Protein AF-A0A7K3PWX5-F1 (afdb_monomer)

Structure (mmCIF, N/CA/C/O backbone):
data_AF-A0A7K3PWX5-F1
#
_entry.id   AF-A0A7K3PWX5-F1
#
loop_
_atom_site.group_PDB
_atom_site.id
_atom_site.type_symbol
_atom_site.label_atom_id
_atom_site.label_alt_id
_atom_site.label_comp_id
_atom_site.label_asym_id
_atom_site.label_entity_id
_atom_site.label_seq_id
_atom_site.pdbx_PDB_ins_code
_atom_site.Cartn_x
_atom_site.Cartn_y
_atom_site.Cartn_z
_atom_site.occupancy
_atom_site.B_iso_or_equiv
_atom_site.auth_seq_id
_atom_site.auth_comp_id
_atom_site.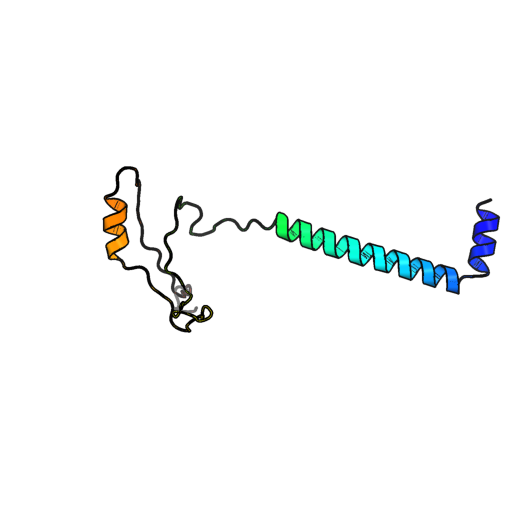auth_asym_id
_atom_site.auth_atom_id
_atom_site.pdbx_PDB_model_num
ATOM 1 N N . MET A 1 1 ? 16.192 9.561 -54.368 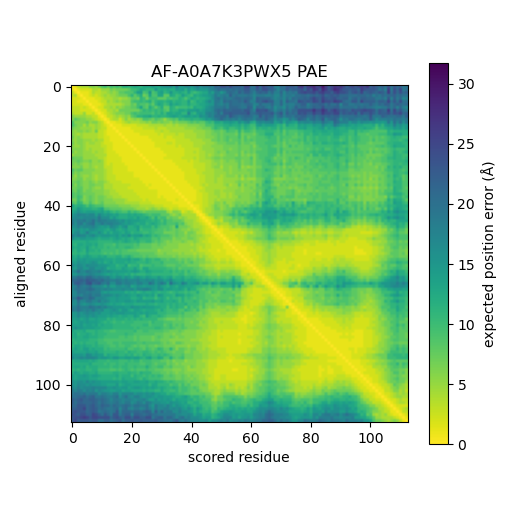1.00 69.88 1 MET A N 1
ATOM 2 C CA . MET A 1 1 ? 16.731 9.899 -53.029 1.00 69.88 1 MET A CA 1
ATOM 3 C C . MET A 1 1 ? 16.814 8.679 -52.114 1.00 69.88 1 MET A C 1
ATOM 5 O O . MET A 1 1 ? 17.915 8.331 -51.713 1.00 69.88 1 MET A O 1
ATOM 9 N N . LEU A 1 2 ? 15.713 7.951 -51.882 1.00 80.19 2 LEU A N 1
ATOM 10 C CA . LEU A 1 2 ? 15.688 6.729 -51.053 1.00 80.19 2 LEU A CA 1
ATOM 11 C C . LEU A 1 2 ? 16.656 5.624 -51.541 1.00 80.19 2 LEU A C 1
ATOM 13 O O . LEU A 1 2 ? 17.314 4.970 -50.742 1.00 80.19 2 LEU A O 1
ATOM 17 N N . HIS A 1 3 ? 16.836 5.493 -52.861 1.00 79.44 3 HIS A N 1
ATOM 18 C CA . HIS A 1 3 ? 17.782 4.544 -53.464 1.00 79.44 3 HIS A CA 1
ATOM 19 C C . HIS A 1 3 ? 19.263 4.842 -53.140 1.00 79.44 3 HIS A C 1
ATOM 21 O O . HIS A 1 3 ? 20.041 3.926 -52.884 1.00 79.44 3 HIS A O 1
ATOM 27 N N . LEU A 1 4 ? 19.653 6.122 -53.103 1.00 80.50 4 LEU A N 1
ATOM 28 C CA . LEU A 1 4 ? 21.012 6.541 -52.730 1.00 80.50 4 LE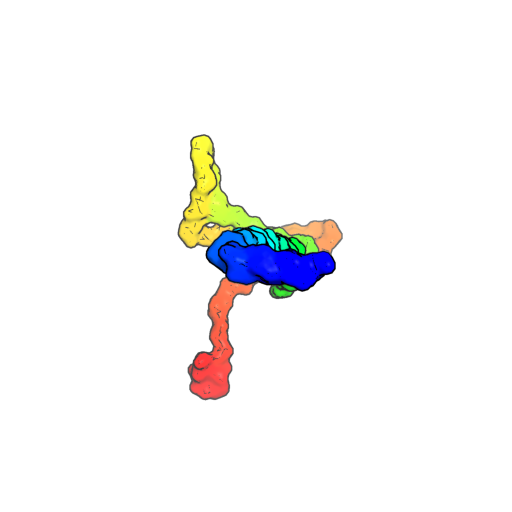U A CA 1
ATOM 29 C C . LEU A 1 4 ? 21.259 6.348 -51.229 1.00 80.50 4 LEU A C 1
ATOM 31 O O . LEU A 1 4 ? 22.328 5.883 -50.843 1.00 80.50 4 LEU A O 1
ATOM 35 N N . ALA A 1 5 ? 20.252 6.630 -50.395 1.00 79.38 5 ALA A N 1
ATOM 36 C CA . ALA A 1 5 ? 20.304 6.374 -48.957 1.00 79.38 5 ALA A CA 1
ATOM 37 C C . ALA A 1 5 ? 20.472 4.874 -48.645 1.00 79.38 5 ALA A C 1
ATOM 39 O O . ALA A 1 5 ? 21.324 4.510 -47.838 1.00 79.38 5 ALA A O 1
ATOM 40 N N . LEU A 1 6 ? 19.741 3.998 -49.345 1.00 79.12 6 LEU A N 1
ATOM 41 C CA . LEU A 1 6 ? 19.883 2.541 -49.220 1.00 79.12 6 LEU A CA 1
ATOM 42 C C . LEU A 1 6 ? 21.268 2.047 -49.671 1.00 79.12 6 LEU A C 1
ATOM 44 O O . LEU A 1 6 ? 21.862 1.204 -49.001 1.00 79.12 6 LEU A O 1
ATOM 48 N N . ARG A 1 7 ? 21.825 2.602 -50.757 1.00 79.75 7 ARG A N 1
ATOM 49 C CA . ARG A 1 7 ? 23.196 2.283 -51.204 1.00 79.75 7 ARG A CA 1
ATOM 50 C C . ARG A 1 7 ? 24.267 2.716 -50.198 1.00 79.75 7 ARG A C 1
ATOM 52 O O . ARG A 1 7 ? 25.219 1.971 -49.977 1.00 79.75 7 ARG A O 1
ATOM 59 N N . MET A 1 8 ? 24.104 3.882 -49.573 1.00 78.81 8 MET A N 1
ATOM 60 C CA . MET A 1 8 ? 24.992 4.365 -48.505 1.00 78.81 8 MET A CA 1
ATOM 61 C C . MET A 1 8 ? 24.891 3.494 -47.245 1.00 78.81 8 MET A C 1
ATOM 63 O O . MET A 1 8 ? 25.914 3.134 -46.663 1.00 78.81 8 MET A O 1
ATOM 67 N N . ALA A 1 9 ? 23.673 3.109 -46.856 1.00 75.56 9 ALA A N 1
ATOM 68 C CA . ALA A 1 9 ? 23.419 2.226 -45.720 1.00 75.56 9 ALA A CA 1
ATOM 69 C C . ALA A 1 9 ? 24.040 0.831 -45.926 1.00 75.56 9 ALA A C 1
ATOM 71 O O . ALA A 1 9 ? 24.684 0.305 -45.020 1.00 75.56 9 ALA A O 1
ATOM 72 N N . ALA A 1 10 ? 23.940 0.278 -47.140 1.00 76.44 10 ALA A N 1
ATOM 73 C CA . ALA A 1 10 ? 24.550 -1.002 -47.504 1.00 76.44 10 ALA A CA 1
ATOM 74 C C . ALA A 1 10 ? 26.093 -0.980 -47.481 1.00 76.44 10 ALA A C 1
ATOM 76 O O . ALA A 1 10 ? 26.714 -2.007 -47.232 1.00 76.44 10 ALA A O 1
ATOM 77 N N . HIS A 1 11 ? 26.727 0.179 -47.692 1.00 81.00 11 HIS A N 1
ATOM 78 C CA . HIS A 1 11 ? 28.185 0.327 -47.565 1.00 81.00 11 HIS A CA 1
ATOM 79 C C . HIS A 1 11 ? 28.665 0.508 -46.114 1.00 81.00 11 HIS A C 1
ATOM 81 O O . HIS A 1 11 ? 29.859 0.388 -45.851 1.00 81.00 11 HIS A O 1
ATOM 87 N N . ARG A 1 12 ? 27.766 0.803 -45.161 1.00 85.06 12 ARG A N 1
ATOM 88 C CA . ARG A 1 12 ? 28.095 1.041 -43.740 1.00 85.06 12 ARG A CA 1
ATOM 89 C C . ARG A 1 12 ? 27.197 0.241 -42.791 1.00 85.06 12 ARG A C 1
ATOM 91 O O . ARG A 1 12 ? 26.748 0.758 -41.768 1.00 85.06 12 ARG A O 1
ATOM 98 N N . ILE A 1 13 ? 26.955 -1.028 -43.118 1.00 84.44 13 ILE A N 1
ATOM 99 C CA . ILE A 1 13 ? 26.025 -1.908 -42.387 1.00 84.44 13 ILE A CA 1
ATOM 100 C C . ILE A 1 13 ? 26.364 -1.994 -40.894 1.00 84.44 13 ILE A C 1
ATOM 102 O O . ILE A 1 13 ? 25.467 -1.896 -40.066 1.00 84.44 13 ILE A O 1
ATOM 106 N N . THR A 1 14 ? 27.643 -2.084 -40.521 1.00 86.62 14 THR A N 1
ATOM 107 C CA . THR A 1 14 ? 28.050 -2.150 -39.106 1.00 86.62 14 THR A CA 1
ATOM 108 C C . THR A 1 14 ? 27.633 -0.906 -38.319 1.00 86.62 14 THR A C 1
ATOM 110 O O . THR A 1 14 ? 27.131 -1.018 -37.204 1.00 86.62 14 THR A O 1
ATOM 113 N N . ALA A 1 15 ? 27.787 0.286 -38.907 1.00 87.44 15 ALA A N 1
ATOM 114 C CA . ALA A 1 15 ? 27.367 1.535 -38.274 1.00 87.44 15 ALA A CA 1
ATOM 115 C C . ALA A 1 15 ? 25.837 1.631 -38.182 1.00 87.44 15 ALA A C 1
ATOM 117 O O . ALA A 1 15 ? 25.309 2.079 -37.166 1.00 87.44 15 ALA A O 1
ATOM 118 N N . LEU A 1 16 ? 25.123 1.165 -39.212 1.00 88.06 16 LEU A N 1
ATOM 119 C CA . LEU A 1 16 ? 23.662 1.093 -39.198 1.00 88.06 16 LE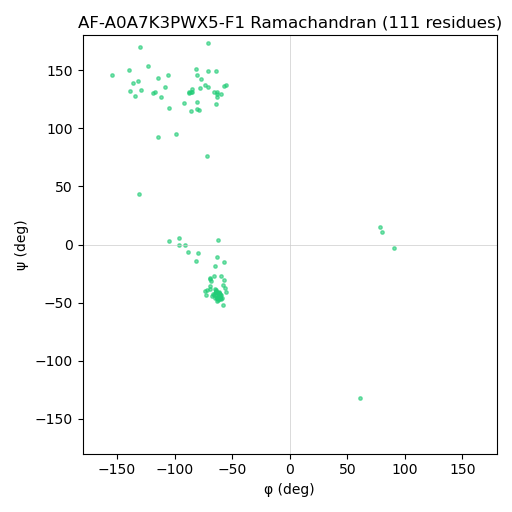U A CA 1
ATOM 120 C C . LEU A 1 16 ? 23.156 0.173 -38.080 1.00 88.06 16 LEU A C 1
ATOM 122 O O . LEU A 1 16 ? 22.254 0.558 -37.342 1.00 88.06 16 LEU A O 1
ATOM 126 N N . ILE A 1 17 ? 23.758 -1.010 -37.932 1.00 92.12 17 ILE A N 1
ATOM 127 C CA . ILE A 1 17 ? 23.421 -1.965 -36.871 1.00 92.12 17 ILE A CA 1
ATOM 128 C C . ILE A 1 17 ? 23.694 -1.348 -35.498 1.00 92.12 17 ILE A C 1
ATOM 130 O O . ILE A 1 17 ? 22.831 -1.418 -34.630 1.00 92.12 17 ILE A O 1
ATOM 134 N N . ALA A 1 18 ? 24.841 -0.690 -35.305 1.00 93.00 18 ALA A N 1
ATOM 135 C CA . ALA A 1 18 ? 25.170 -0.047 -34.033 1.00 93.00 18 ALA A CA 1
ATOM 136 C C . ALA A 1 18 ? 24.132 1.015 -33.632 1.00 93.00 18 ALA A C 1
ATOM 138 O O . ALA A 1 18 ? 23.652 1.014 -32.498 1.00 93.00 18 ALA A O 1
ATOM 139 N N . VAL A 1 19 ? 23.735 1.882 -34.570 1.00 94.69 19 VAL A N 1
ATOM 140 C CA . VAL A 1 19 ? 22.700 2.899 -34.328 1.00 94.69 19 VAL A CA 1
ATOM 141 C C . VAL A 1 19 ? 21.339 2.250 -34.078 1.00 94.69 19 VAL A C 1
ATOM 143 O O . VAL A 1 19 ? 20.647 2.643 -33.143 1.00 94.69 19 VAL A O 1
ATOM 146 N N . ALA A 1 20 ? 20.963 1.236 -34.861 1.00 94.44 20 ALA A N 1
ATOM 147 C CA . ALA A 1 20 ? 19.709 0.515 -34.663 1.00 94.44 20 ALA A CA 1
ATOM 148 C C . ALA A 1 20 ? 19.650 -0.129 -33.271 1.00 94.44 20 ALA A C 1
ATOM 150 O O . ALA A 1 20 ? 18.672 0.065 -32.557 1.00 94.44 20 ALA A O 1
ATOM 151 N N . CYS A 1 21 ? 20.709 -0.820 -32.844 1.00 97.44 21 CYS A N 1
ATOM 152 C CA . CYS A 1 21 ? 20.802 -1.405 -31.508 1.00 97.44 21 CYS A CA 1
ATOM 153 C C . CYS A 1 21 ? 20.748 -0.341 -30.405 1.00 97.44 21 CYS A C 1
ATOM 155 O O . CYS A 1 21 ? 20.047 -0.540 -29.416 1.00 97.44 21 CYS A O 1
ATOM 157 N N . ALA A 1 22 ? 21.436 0.793 -30.573 1.00 97.62 22 ALA A N 1
ATOM 158 C CA . ALA A 1 22 ? 21.409 1.882 -29.599 1.00 97.62 22 ALA A CA 1
ATOM 159 C C . ALA A 1 22 ? 20.001 2.482 -29.446 1.00 97.62 22 ALA A C 1
ATOM 161 O O . ALA A 1 22 ? 19.515 2.649 -28.327 1.00 97.62 22 ALA A O 1
ATOM 162 N N . VAL A 1 23 ? 19.323 2.757 -30.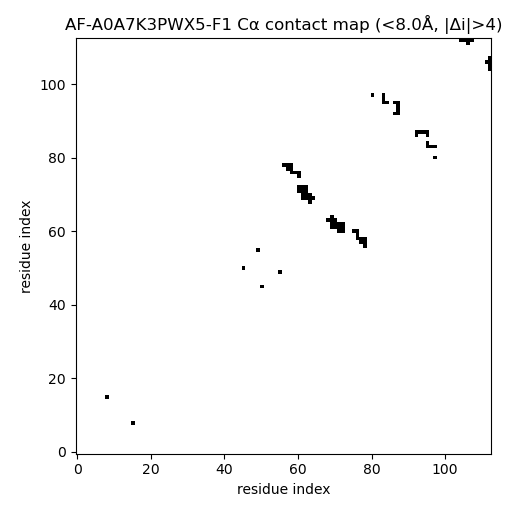564 1.00 98.06 23 VAL A N 1
ATOM 163 C CA . VAL A 1 23 ? 17.962 3.314 -30.564 1.00 98.06 23 VAL A CA 1
ATOM 164 C C . VAL A 1 23 ? 16.956 2.305 -30.016 1.00 98.06 23 VAL A C 1
ATOM 166 O O . VAL A 1 23 ? 16.134 2.670 -29.179 1.00 98.06 23 VAL A O 1
ATOM 169 N N . LEU A 1 24 ? 17.037 1.037 -30.431 1.00 98.12 24 LEU A N 1
ATOM 170 C CA . LEU A 1 24 ? 16.167 -0.028 -29.923 1.00 98.12 24 LEU A CA 1
ATOM 171 C C . LEU A 1 24 ? 16.368 -0.252 -28.422 1.00 98.12 24 LEU A C 1
ATOM 173 O O . LEU A 1 24 ? 15.387 -0.375 -27.696 1.00 98.12 24 LEU A O 1
ATOM 177 N N . GLY A 1 25 ? 17.616 -0.253 -27.947 1.00 98.31 25 GLY A N 1
ATOM 178 C CA . GLY A 1 25 ? 17.930 -0.370 -26.524 1.00 98.31 25 GLY A CA 1
ATOM 179 C C . GLY A 1 25 ? 17.367 0.799 -25.716 1.00 98.31 25 GLY A C 1
ATOM 180 O O . GLY A 1 25 ? 16.688 0.581 -24.714 1.00 98.31 25 GLY A O 1
ATOM 181 N N . GLY A 1 26 ? 17.572 2.035 -26.181 1.00 98.38 26 GLY A N 1
ATOM 182 C CA . GLY A 1 26 ? 17.007 3.225 -25.539 1.00 98.38 26 GLY A CA 1
ATOM 183 C C . GLY A 1 26 ? 15.477 3.203 -25.502 1.00 98.38 26 GLY A C 1
ATOM 184 O O . GLY A 1 26 ? 14.883 3.425 -24.447 1.00 98.38 26 GLY A O 1
ATOM 185 N N . ALA A 1 27 ? 14.836 2.867 -26.624 1.00 98.38 27 ALA A N 1
ATOM 186 C CA . ALA A 1 27 ? 13.384 2.739 -26.706 1.00 98.38 27 ALA A CA 1
ATOM 187 C C . ALA A 1 27 ? 12.856 1.655 -25.756 1.00 98.38 27 ALA A C 1
ATOM 189 O O . ALA A 1 27 ? 11.925 1.915 -25.000 1.00 98.38 27 ALA A O 1
ATOM 190 N N . ALA A 1 28 ? 13.485 0.476 -25.725 1.00 98.50 28 ALA A N 1
ATOM 191 C CA . ALA A 1 28 ? 13.091 -0.614 -24.838 1.00 98.50 28 ALA A CA 1
ATOM 192 C C . ALA A 1 28 ? 13.175 -0.215 -23.355 1.00 98.50 28 ALA A C 1
ATOM 194 O O . ALA A 1 28 ? 12.247 -0.501 -22.597 1.00 98.50 28 ALA A O 1
ATOM 195 N N . LEU A 1 29 ? 14.240 0.481 -22.940 1.00 98.56 29 LEU A N 1
ATOM 196 C CA . LEU A 1 29 ? 14.395 0.961 -21.561 1.00 98.56 29 LEU A CA 1
ATOM 197 C C . LEU A 1 29 ? 13.310 1.974 -21.178 1.00 98.56 29 LEU A C 1
ATOM 199 O O . LEU A 1 29 ? 12.700 1.848 -20.112 1.00 98.56 29 LEU A O 1
ATOM 203 N N . ILE A 1 30 ? 13.037 2.945 -22.055 1.00 98.44 30 ILE A N 1
ATOM 204 C CA . ILE A 1 30 ? 11.994 3.955 -21.831 1.00 98.44 30 ILE A CA 1
ATOM 205 C C . ILE A 1 30 ? 10.619 3.284 -21.750 1.00 98.44 30 ILE A C 1
ATOM 207 O O . ILE A 1 30 ? 9.876 3.530 -20.800 1.00 98.44 30 IL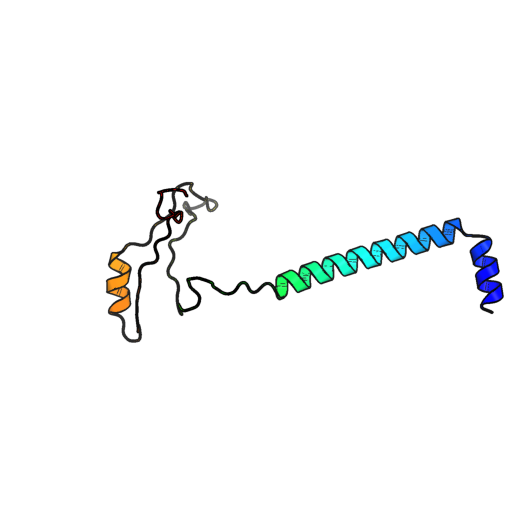E A O 1
ATOM 211 N N . THR A 1 31 ? 10.290 2.400 -22.695 1.00 98.19 31 THR A N 1
ATOM 212 C CA . THR A 1 31 ? 9.001 1.696 -22.716 1.00 98.19 31 THR A CA 1
ATOM 213 C C . THR A 1 31 ? 8.826 0.805 -21.490 1.00 98.19 31 THR A C 1
ATOM 215 O O . THR A 1 31 ? 7.782 0.870 -20.850 1.00 98.19 31 THR A O 1
ATOM 218 N N . THR A 1 32 ? 9.841 0.024 -21.111 1.00 98.38 32 THR A N 1
ATOM 219 C CA . THR A 1 32 ? 9.767 -0.863 -19.936 1.00 98.38 32 THR A CA 1
ATOM 220 C C . THR A 1 32 ? 9.528 -0.062 -18.660 1.00 98.38 32 THR A C 1
ATOM 222 O O . THR A 1 32 ? 8.652 -0.402 -17.867 1.00 98.38 32 THR A O 1
ATOM 225 N N . THR A 1 33 ? 10.261 1.039 -18.486 1.00 97.88 33 THR A N 1
ATOM 226 C CA . THR A 1 33 ? 10.111 1.913 -17.316 1.00 97.88 33 THR A CA 1
ATOM 227 C C . THR A 1 33 ? 8.735 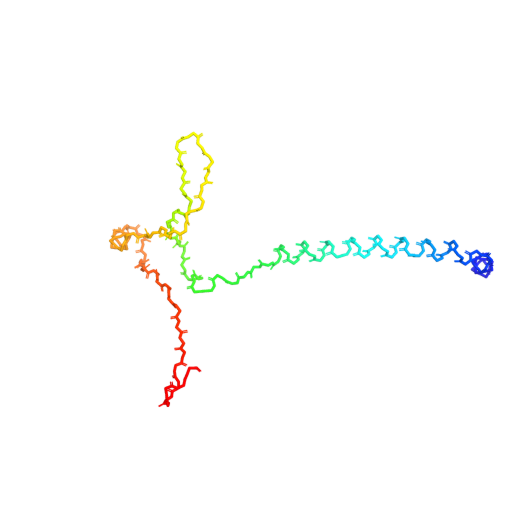2.576 -17.293 1.00 97.88 33 THR A C 1
ATOM 229 O O . THR A 1 33 ? 8.098 2.625 -16.244 1.00 97.88 33 THR A O 1
ATOM 232 N N . GLY A 1 34 ? 8.245 3.037 -18.448 1.00 97.69 34 GLY A N 1
ATOM 233 C CA . GLY A 1 34 ? 6.908 3.614 -18.581 1.00 97.69 34 GLY A CA 1
ATOM 234 C C . GLY A 1 34 ? 5.801 2.622 -18.231 1.00 97.69 34 GLY A C 1
ATOM 235 O O . GLY A 1 34 ? 4.924 2.951 -17.440 1.00 97.69 34 GLY A O 1
ATOM 236 N N . VAL A 1 35 ? 5.877 1.391 -18.745 1.00 97.50 35 VAL A N 1
ATOM 237 C CA . VAL A 1 35 ? 4.907 0.328 -18.433 1.00 97.50 35 VAL A CA 1
ATOM 238 C C . VAL A 1 35 ? 4.953 -0.043 -16.951 1.00 97.50 35 VAL A C 1
ATOM 240 O O . VAL A 1 35 ? 3.901 -0.222 -16.339 1.00 97.50 35 VAL A O 1
ATOM 243 N N . LEU A 1 36 ? 6.143 -0.126 -16.349 1.00 96.94 36 LEU A N 1
ATOM 244 C CA . LEU A 1 36 ? 6.292 -0.411 -14.920 1.00 96.94 36 LEU A CA 1
ATOM 245 C C . LEU A 1 36 ? 5.692 0.714 -14.064 1.00 96.94 36 LEU A C 1
ATOM 247 O O . LEU A 1 36 ? 4.959 0.434 -13.115 1.00 96.94 36 LEU A O 1
ATOM 251 N N . ALA A 1 37 ? 5.934 1.975 -14.430 1.00 96.69 37 ALA A N 1
ATOM 252 C CA . ALA A 1 37 ? 5.355 3.131 -13.753 1.00 96.69 37 ALA A CA 1
ATOM 253 C C . ALA A 1 37 ? 3.825 3.189 -13.904 1.00 96.69 37 ALA A C 1
ATOM 255 O O . ALA A 1 37 ? 3.121 3.362 -12.911 1.00 96.69 37 ALA A O 1
ATOM 256 N N . GLU A 1 38 ? 3.294 2.993 -15.115 1.00 96.12 38 GLU A N 1
ATOM 257 C CA . GLU A 1 38 ? 1.848 2.933 -15.365 1.00 96.12 38 GLU A CA 1
ATOM 258 C C . GLU A 1 38 ? 1.198 1.790 -14.581 1.00 96.12 38 GLU A C 1
ATOM 260 O O . GLU A 1 38 ? 0.151 1.989 -13.964 1.00 96.12 38 GLU A O 1
ATOM 265 N N . SER A 1 39 ? 1.841 0.620 -14.556 1.00 93.69 39 SER A N 1
ATOM 266 C CA . SER A 1 39 ? 1.383 -0.531 -13.777 1.00 93.69 39 SER A CA 1
ATOM 267 C C . SER A 1 39 ? 1.336 -0.193 -12.293 1.00 93.69 39 SER A C 1
ATOM 269 O O . SER A 1 39 ? 0.323 -0.450 -11.659 1.00 93.69 39 SER A O 1
ATOM 271 N N . GLY A 1 40 ? 2.377 0.444 -11.748 1.00 90.81 40 GLY A N 1
ATOM 272 C CA . GLY A 1 40 ? 2.398 0.889 -10.354 1.00 90.81 40 GLY A CA 1
ATOM 273 C C . GLY A 1 40 ? 1.282 1.886 -10.033 1.00 90.81 40 GLY A C 1
ATOM 274 O O . GLY A 1 40 ? 0.595 1.736 -9.027 1.00 90.81 40 GLY A O 1
ATOM 275 N N . LEU A 1 41 ? 1.044 2.859 -10.916 1.00 92.75 41 LEU A N 1
ATOM 276 C CA . LEU A 1 41 ? -0.005 3.870 -10.739 1.00 92.75 41 LEU A CA 1
ATOM 277 C C . LEU A 1 41 ? -1.420 3.290 -10.852 1.00 92.75 41 LEU A C 1
ATOM 279 O O . LEU A 1 41 ? -2.330 3.734 -10.154 1.00 92.75 41 LEU A O 1
ATOM 283 N N . ARG A 1 42 ? -1.618 2.307 -11.734 1.00 90.38 42 ARG A N 1
ATOM 284 C CA . ARG A 1 42 ? -2.906 1.623 -11.923 1.00 90.38 42 ARG A CA 1
ATOM 285 C C . ARG A 1 42 ? -3.094 0.418 -11.012 1.00 90.38 42 ARG A C 1
ATOM 287 O O . ARG A 1 42 ? -4.184 -0.149 -11.004 1.00 90.38 42 ARG A O 1
ATOM 294 N N . SER A 1 43 ? -2.070 0.026 -10.257 1.00 86.44 43 SER A N 1
ATOM 295 C CA . SER A 1 43 ? -2.115 -1.093 -9.319 1.00 86.44 43 SER A CA 1
ATOM 296 C C . SER A 1 43 ? -2.965 -0.725 -8.107 1.00 86.44 43 SER A C 1
ATOM 298 O O . SER A 1 43 ? -2.468 -0.448 -7.017 1.00 86.44 43 SER A O 1
ATOM 300 N N . GLN A 1 44 ? -4.275 -0.735 -8.306 1.00 82.00 44 GLN A N 1
ATOM 301 C CA . GLN A 1 44 ? -5.270 -0.649 -7.256 1.00 82.00 44 GLN A CA 1
ATOM 302 C C . GLN A 1 44 ? -5.731 -2.075 -6.985 1.00 82.00 44 GLN A C 1
ATOM 304 O O . GLN A 1 44 ? -6.584 -2.607 -7.695 1.00 82.00 44 GLN A O 1
ATOM 309 N N . LEU A 1 45 ? -5.130 -2.733 -5.992 1.00 80.62 45 LEU A N 1
ATOM 310 C CA . LEU A 1 45 ? -5.718 -3.978 -5.517 1.00 80.62 45 LEU A CA 1
ATOM 311 C C . LEU A 1 45 ? -7.061 -3.626 -4.874 1.00 80.62 45 LEU A C 1
ATOM 313 O O . LEU A 1 45 ? -7.101 -2.703 -4.052 1.00 80.62 45 LEU A O 1
ATOM 317 N N . PRO A 1 46 ? -8.154 -4.334 -5.216 1.00 81.00 46 PRO A N 1
ATOM 318 C CA . PRO A 1 46 ? -9.382 -4.165 -4.472 1.00 81.00 46 PRO A CA 1
ATOM 319 C C . PRO A 1 46 ? -9.061 -4.421 -2.992 1.00 81.00 46 PRO A C 1
ATOM 321 O O . PRO A 1 46 ? -8.337 -5.374 -2.691 1.00 81.00 46 PRO A O 1
ATOM 324 N N . PRO A 1 47 ? -9.590 -3.609 -2.061 1.00 81.88 47 PRO A N 1
ATOM 325 C CA . PRO A 1 47 ? -9.274 -3.688 -0.628 1.00 81.88 47 PRO A CA 1
ATOM 326 C C . PRO A 1 47 ? -9.666 -5.024 0.045 1.00 81.88 47 PRO A C 1
ATOM 328 O O . PRO A 1 47 ? -9.485 -5.213 1.249 1.00 81.88 47 PRO A O 1
ATOM 331 N N . GLY A 1 48 ? -10.163 -5.986 -0.739 1.00 88.19 48 GLY A N 1
ATOM 332 C CA . GLY A 1 48 ? -10.361 -7.371 -0.350 1.00 88.19 48 GLY A CA 1
ATOM 333 C C . GLY A 1 48 ? -11.339 -7.477 0.807 1.00 88.19 48 GLY A C 1
ATOM 334 O O . GLY A 1 48 ? -12.395 -6.846 0.800 1.00 88.19 48 GLY A O 1
ATOM 335 N N . ARG A 1 49 ? -10.960 -8.254 1.826 1.00 87.94 49 ARG A N 1
ATOM 336 C CA . ARG A 1 49 ? -11.779 -8.487 3.025 1.00 87.94 49 ARG A CA 1
ATOM 337 C C . ARG A 1 49 ? -12.166 -7.195 3.752 1.00 87.94 49 ARG A C 1
ATOM 339 O O . ARG A 1 49 ? -13.235 -7.147 4.347 1.00 87.94 49 ARG A O 1
ATOM 346 N N . LEU A 1 50 ? -11.322 -6.163 3.697 1.00 91.06 50 LEU A N 1
ATOM 347 C CA . LEU A 1 50 ? -11.530 -4.905 4.418 1.00 91.06 50 LEU A CA 1
ATOM 348 C C . LEU A 1 50 ? -12.186 -3.819 3.552 1.00 91.06 50 LEU A C 1
ATOM 350 O O . LEU A 1 50 ? -12.349 -2.695 4.007 1.00 91.06 50 LEU A O 1
ATOM 354 N N . GLY A 1 51 ? -12.591 -4.135 2.318 1.00 91.06 51 GLY A N 1
ATOM 355 C CA . GLY A 1 51 ? -13.130 -3.147 1.381 1.00 91.06 51 GLY A CA 1
ATOM 356 C C . GLY A 1 51 ? -14.449 -2.492 1.765 1.00 91.06 51 GLY A C 1
ATOM 357 O O . GLY A 1 51 ? -14.767 -1.437 1.230 1.00 91.06 51 GLY A O 1
ATOM 358 N N . GLY A 1 52 ? -15.203 -3.102 2.680 1.00 89.56 52 GLY A N 1
ATOM 359 C CA . GLY A 1 52 ? -16.414 -2.510 3.247 1.00 89.56 52 GLY A CA 1
ATOM 360 C C . GLY A 1 52 ? -16.176 -1.696 4.520 1.00 89.56 52 GLY A C 1
ATOM 361 O O . GLY A 1 52 ? -17.144 -1.205 5.089 1.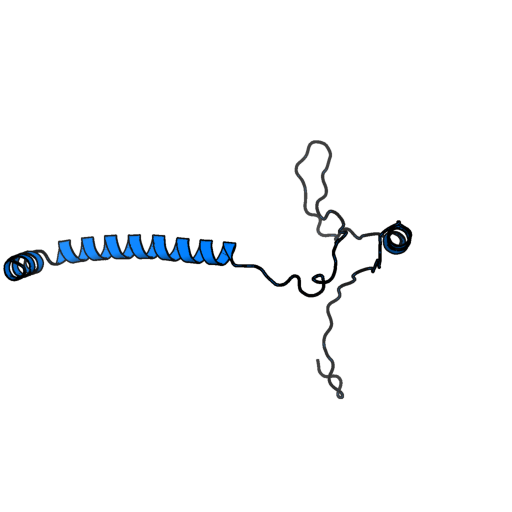00 89.56 52 GLY A O 1
ATOM 362 N N . ALA A 1 53 ? -14.936 -1.596 5.009 1.00 93.62 53 ALA A N 1
ATOM 363 C CA . ALA A 1 53 ? -14.620 -0.831 6.207 1.00 93.62 53 ALA A CA 1
ATOM 364 C C . ALA A 1 53 ? -14.230 0.604 5.836 1.00 93.62 53 ALA A C 1
ATOM 366 O O . ALA A 1 53 ? -13.243 0.819 5.134 1.00 93.62 53 ALA A O 1
ATOM 367 N N . ASP A 1 54 ? -14.960 1.584 6.368 1.00 94.38 54 ASP A N 1
ATOM 368 C CA . ASP A 1 54 ? -14.628 3.004 6.191 1.00 94.38 54 ASP A CA 1
ATOM 369 C C . ASP A 1 54 ? -13.339 3.389 6.936 1.00 94.38 54 ASP A C 1
ATOM 371 O O . ASP A 1 54 ? -12.596 4.276 6.516 1.00 94.38 54 ASP A O 1
ATOM 375 N N . VAL A 1 55 ? -13.068 2.716 8.061 1.00 94.25 55 VAL A N 1
ATOM 376 C CA . VAL A 1 55 ? -11.898 2.945 8.914 1.00 94.25 55 VAL A CA 1
ATOM 377 C C . VAL A 1 55 ? -11.336 1.608 9.386 1.00 94.25 55 VAL A C 1
ATOM 379 O O . VAL A 1 55 ? -12.061 0.761 9.905 1.00 94.25 55 VAL A O 1
ATOM 382 N N . VAL A 1 56 ? -10.017 1.447 9.265 1.00 94.56 56 VAL A N 1
ATOM 383 C CA . VAL A 1 56 ? -9.272 0.305 9.810 1.00 94.56 56 VAL A CA 1
ATOM 384 C C . VAL A 1 56 ? -8.384 0.791 10.948 1.00 94.56 56 VAL A C 1
ATOM 386 O O . VAL A 1 56 ? -7.594 1.718 10.781 1.00 94.56 56 VAL A O 1
ATOM 389 N N . VAL A 1 57 ? -8.497 0.143 12.107 1.00 95.19 57 VAL A N 1
ATOM 390 C CA . VAL A 1 57 ? -7.649 0.411 13.273 1.00 95.19 57 VAL A CA 1
ATOM 391 C C . VAL A 1 57 ? -6.637 -0.720 13.410 1.00 95.19 57 VAL A C 1
ATOM 393 O O . VAL A 1 57 ? -7.015 -1.868 13.636 1.00 95.19 57 VAL A O 1
ATOM 396 N N . ALA A 1 58 ? -5.352 -0.392 13.293 1.00 93.94 58 ALA A N 1
ATOM 397 C CA . ALA A 1 58 ? -4.248 -1.338 13.410 1.00 93.94 58 ALA A CA 1
ATOM 398 C C . ALA A 1 58 ? -3.274 -0.909 14.514 1.00 93.94 58 ALA A C 1
ATOM 400 O O . ALA A 1 58 ? -3.162 0.273 14.839 1.00 93.94 58 ALA A O 1
ATOM 401 N N . ALA A 1 59 ? -2.571 -1.881 15.093 1.00 92.38 59 ALA A N 1
ATOM 402 C CA . ALA A 1 59 ? -1.471 -1.605 16.006 1.00 92.38 59 ALA A CA 1
ATOM 403 C C . ALA A 1 59 ? -0.203 -1.265 15.213 1.00 92.38 59 ALA A C 1
ATOM 405 O O . ALA A 1 59 ? 0.033 -1.839 14.146 1.00 92.38 59 ALA A O 1
ATOM 406 N N . ASP A 1 60 ? 0.619 -0.372 15.757 1.00 91.31 60 ASP A N 1
ATOM 407 C CA . ASP A 1 60 ? 1.944 -0.082 15.215 1.00 91.31 60 ASP A CA 1
ATOM 408 C C . ASP A 1 60 ? 2.826 -1.333 15.288 1.00 91.31 60 ASP A C 1
ATOM 410 O O . ASP A 1 60 ? 2.923 -1.962 16.342 1.00 91.31 60 ASP A O 1
ATOM 414 N N . GLN A 1 61 ? 3.418 -1.720 14.160 1.00 93.44 61 GLN A N 1
ATOM 415 C CA . GLN A 1 61 ? 4.259 -2.918 14.065 1.00 93.44 61 GLN A CA 1
ATOM 416 C C . GLN A 1 61 ? 5.750 -2.592 14.220 1.00 93.44 61 GLN A C 1
ATOM 418 O O . GLN A 1 61 ? 6.582 -3.497 14.188 1.00 93.44 61 GLN A O 1
ATOM 423 N N . GLU A 1 62 ? 6.092 -1.316 14.402 1.00 93.00 62 GLU A N 1
ATOM 424 C CA . GLU A 1 62 ? 7.452 -0.877 14.687 1.00 93.00 62 GLU A CA 1
ATOM 425 C C . GLU A 1 62 ? 7.574 -0.406 16.133 1.00 93.00 62 GLU A C 1
ATOM 427 O O . GLU A 1 62 ? 6.765 0.373 16.643 1.00 93.00 62 GLU A O 1
ATOM 432 N N . PHE A 1 63 ? 8.643 -0.836 16.794 1.00 90.44 63 PHE A N 1
ATOM 433 C CA . PHE A 1 63 ? 9.043 -0.282 18.074 1.00 90.44 63 PHE A CA 1
ATOM 434 C C . PHE A 1 63 ? 9.954 0.922 17.838 1.00 90.44 63 PHE A C 1
ATOM 436 O O . PHE A 1 63 ? 10.920 0.829 17.084 1.00 90.44 63 PHE A O 1
ATOM 443 N N . ARG A 1 64 ? 9.663 2.056 18.485 1.00 91.81 64 ARG A N 1
ATOM 444 C CA . ARG A 1 64 ? 10.476 3.280 18.394 1.00 91.81 64 ARG A CA 1
ATOM 445 C C . ARG A 1 64 ? 11.102 3.598 19.755 1.00 91.81 64 ARG A C 1
ATOM 447 O O . ARG A 1 64 ? 10.452 4.254 20.572 1.00 91.81 64 ARG A O 1
ATOM 454 N N . PRO A 1 65 ? 12.334 3.126 20.023 1.00 89.50 65 PRO A N 1
ATOM 455 C CA . PRO A 1 65 ? 13.071 3.505 21.219 1.00 89.50 65 PRO A CA 1
ATOM 456 C C . PRO A 1 65 ? 13.391 5.004 21.197 1.00 89.50 65 PRO A C 1
ATOM 458 O O . PRO A 1 65 ? 13.587 5.613 20.145 1.00 89.50 65 PRO A O 1
ATOM 461 N N . SER A 1 66 ? 13.466 5.624 22.372 1.00 92.06 66 SER A N 1
ATOM 462 C CA . SER A 1 66 ? 13.824 7.038 22.483 1.00 92.06 66 SER A CA 1
ATOM 463 C C . SER A 1 66 ? 15.249 7.287 21.985 1.00 92.06 66 SER A C 1
ATOM 465 O O . SER A 1 66 ? 16.197 6.750 22.556 1.00 92.06 66 SER A O 1
ATOM 467 N N . GLY A 1 67 ? 15.391 8.152 20.979 1.00 91.50 67 GLY A N 1
ATOM 468 C CA . GLY A 1 67 ? 16.691 8.552 20.437 1.00 91.50 67 GLY A CA 1
ATOM 469 C C . GLY A 1 67 ? 17.317 7.550 19.467 1.00 91.50 67 GLY A C 1
ATOM 470 O O . GLY A 1 67 ? 18.480 7.730 19.119 1.00 91.50 67 GLY A O 1
ATOM 471 N N . ASP A 1 68 ? 16.569 6.535 19.029 1.00 91.31 68 ASP A N 1
ATOM 472 C CA . ASP A 1 68 ? 17.058 5.507 18.110 1.00 91.31 68 ASP A CA 1
ATOM 473 C C . ASP A 1 68 ? 16.111 5.301 16.917 1.00 91.31 68 ASP A C 1
ATOM 475 O O . ASP A 1 68 ? 14.998 5.840 16.866 1.00 91.31 68 ASP A O 1
ATOM 479 N N . LEU A 1 69 ? 16.576 4.539 15.930 1.00 91.12 69 LEU A N 1
ATOM 480 C CA . LEU A 1 69 ? 15.814 4.196 14.737 1.00 91.12 69 LEU A CA 1
ATOM 481 C C . LEU A 1 69 ? 14.672 3.209 15.059 1.00 91.12 69 LEU A C 1
ATOM 483 O O . LEU A 1 69 ? 14.807 2.370 15.953 1.00 91.12 69 LEU A O 1
ATOM 487 N N . PRO A 1 70 ? 13.548 3.271 14.317 1.00 91.38 70 PRO A N 1
ATOM 488 C CA . PRO A 1 70 ? 12.482 2.282 14.421 1.00 91.38 70 PRO A CA 1
ATOM 489 C C . PRO A 1 70 ? 12.999 0.869 14.141 1.00 91.38 70 PRO A C 1
ATOM 491 O O . PRO A 1 70 ? 13.739 0.648 13.180 1.00 91.38 70 PRO A O 1
ATOM 494 N N . LEU A 1 71 ? 12.569 -0.091 14.956 1.00 91.12 71 LEU A N 1
ATOM 495 C CA . LEU A 1 71 ? 12.903 -1.502 14.813 1.00 91.12 71 LEU A CA 1
ATOM 496 C C . LEU A 1 71 ? 11.630 -2.322 14.589 1.00 91.12 71 LEU A C 1
ATOM 498 O O . LEU A 1 71 ? 10.673 -2.226 15.359 1.00 91.12 71 LEU A O 1
ATOM 502 N N . ALA A 1 72 ? 11.638 -3.174 13.565 1.00 90.69 72 ALA A N 1
ATOM 503 C CA . ALA A 1 72 ? 10.605 -4.186 13.380 1.00 90.69 72 ALA A CA 1
ATOM 504 C C . ALA A 1 72 ? 10.882 -5.371 14.316 1.00 90.69 72 ALA A C 1
ATOM 506 O O . ALA A 1 72 ? 11.905 -6.049 14.189 1.00 90.69 72 ALA A O 1
ATOM 507 N N . LEU A 1 73 ? 9.980 -5.606 15.268 1.00 89.50 73 LEU A N 1
ATOM 508 C CA . LEU A 1 73 ? 10.058 -6.753 16.171 1.00 89.50 73 LEU A CA 1
ATOM 509 C C . LEU A 1 73 ? 9.505 -8.016 15.485 1.00 89.50 73 LEU A C 1
ATOM 511 O O . LEU A 1 73 ? 8.636 -7.909 14.616 1.00 89.50 73 LEU A O 1
ATOM 515 N N . PRO A 1 74 ? 9.988 -9.218 15.851 1.00 89.81 74 PRO A N 1
ATOM 516 C CA . PRO A 1 74 ? 9.426 -10.463 15.333 1.00 89.81 74 PRO A CA 1
ATOM 517 C C . PRO A 1 74 ? 8.009 -10.724 15.873 1.00 89.81 74 PRO A C 1
ATOM 519 O O . PRO A 1 74 ? 7.193 -11.346 15.187 1.00 89.81 74 PRO A O 1
ATOM 522 N N . GLU A 1 75 ? 7.689 -10.246 17.077 1.00 89.06 75 GLU A N 1
ATOM 523 C CA . GLU A 1 75 ? 6.341 -10.288 17.635 1.00 89.06 75 GLU A CA 1
ATOM 524 C C . GLU A 1 75 ? 5.420 -9.266 16.959 1.00 89.06 75 GLU A C 1
ATOM 526 O O . GLU A 1 75 ? 5.770 -8.102 16.769 1.00 89.06 75 GLU A O 1
ATOM 531 N N . ARG A 1 76 ? 4.185 -9.679 16.659 1.00 86.88 76 ARG A N 1
ATOM 532 C CA . ARG A 1 76 ? 3.159 -8.769 16.141 1.00 86.88 76 ARG A CA 1
ATOM 533 C C . ARG A 1 76 ? 2.448 -8.045 17.269 1.00 86.88 76 ARG A C 1
ATOM 535 O O . ARG A 1 76 ? 1.925 -8.677 18.189 1.00 86.88 76 ARG A O 1
ATOM 542 N N . ALA A 1 77 ? 2.336 -6.729 17.141 1.00 90.94 77 ALA A N 1
ATOM 543 C CA . ALA A 1 77 ? 1.520 -5.942 18.049 1.00 90.94 77 ALA A CA 1
ATOM 544 C C . ALA A 1 77 ? 0.029 -6.219 17.800 1.00 90.94 77 ALA A C 1
ATOM 546 O O . ALA A 1 77 ? -0.436 -6.247 16.657 1.00 90.94 77 ALA A O 1
ATOM 547 N N . THR A 1 78 ? -0.727 -6.402 18.882 1.00 91.88 78 THR A N 1
ATOM 548 C CA . THR A 1 78 ? -2.166 -6.697 18.846 1.00 91.88 78 THR A CA 1
ATOM 54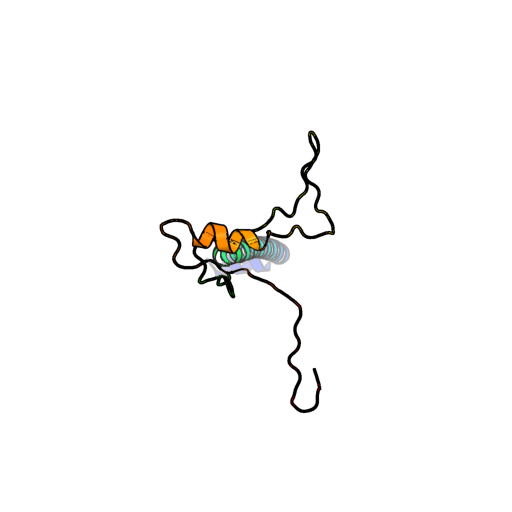9 C C . THR A 1 78 ? -3.002 -5.490 19.253 1.00 91.88 78 THR A C 1
ATOM 551 O O . THR A 1 78 ? -2.634 -4.750 20.166 1.00 91.88 78 THR A O 1
ATOM 554 N N . VAL A 1 79 ? -4.182 -5.344 18.651 1.00 93.94 79 VAL A N 1
ATOM 555 C CA . VAL A 1 79 ? -5.190 -4.369 19.087 1.00 93.94 79 VAL A CA 1
ATOM 556 C C . VAL A 1 79 ? -6.050 -4.988 20.203 1.00 93.94 79 VAL A C 1
ATOM 558 O O . VAL A 1 79 ? -6.537 -6.106 20.034 1.00 93.94 79 VAL A O 1
ATOM 561 N N . PRO A 1 80 ? -6.274 -4.307 21.345 1.00 94.06 80 PRO A N 1
ATOM 562 C CA . PRO A 1 80 ? -7.106 -4.846 22.422 1.00 94.06 80 PRO A CA 1
ATOM 563 C C . PRO A 1 80 ? -8.563 -5.065 21.988 1.00 94.06 80 PRO A C 1
ATOM 565 O O . PRO A 1 80 ? -9.209 -4.124 21.534 1.00 94.06 80 PRO A O 1
ATOM 568 N N . ALA A 1 81 ? -9.122 -6.255 22.235 1.00 93.69 81 ALA A N 1
ATOM 569 C CA . ALA A 1 81 ? -10.499 -6.600 21.846 1.00 93.69 81 ALA A CA 1
ATOM 570 C C . ALA A 1 81 ? -11.560 -5.628 22.402 1.00 93.69 81 ALA A C 1
ATOM 572 O O . ALA A 1 81 ? -12.470 -5.225 21.686 1.00 93.69 81 ALA A O 1
ATOM 573 N N . ARG A 1 82 ? -11.372 -5.144 23.641 1.00 95.44 82 ARG A N 1
ATOM 574 C CA . ARG A 1 82 ? -12.228 -4.129 24.294 1.00 95.44 82 ARG A CA 1
ATOM 575 C C . ARG A 1 82 ? -12.361 -2.807 23.524 1.00 95.44 82 ARG A C 1
ATOM 577 O O . ARG A 1 82 ? -13.176 -1.961 23.882 1.00 95.44 82 ARG A O 1
ATOM 584 N N . LEU A 1 83 ? -11.492 -2.560 22.541 1.00 96.12 83 LEU A N 1
ATOM 585 C CA . LEU A 1 83 ? -11.570 -1.363 21.713 1.00 96.12 83 LEU A CA 1
ATOM 586 C C . LEU A 1 83 ? -12.798 -1.401 20.798 1.00 96.12 83 LEU A C 1
ATOM 588 O O . LEU A 1 83 ? -13.354 -0.343 20.528 1.00 96.12 83 LEU A O 1
ATOM 592 N N . VAL A 1 84 ? -13.250 -2.590 20.389 1.00 97.12 84 VAL A N 1
ATOM 593 C CA . VAL A 1 84 ? -14.451 -2.755 19.559 1.00 97.12 84 VAL A CA 1
ATOM 594 C C . VAL A 1 84 ? -15.665 -2.156 20.265 1.00 97.12 84 VAL A C 1
ATOM 596 O O . VAL A 1 84 ? -16.301 -1.264 19.712 1.00 97.12 84 VAL A O 1
ATOM 599 N N . ASP A 1 85 ? -15.908 -2.547 21.519 1.00 97.06 85 ASP A N 1
ATOM 600 C CA . ASP A 1 85 ? -17.043 -2.047 22.309 1.00 97.06 85 ASP A CA 1
ATOM 601 C C . ASP A 1 85 ? -16.974 -0.531 22.513 1.00 97.06 85 ASP A C 1
ATOM 603 O O . ASP A 1 85 ? -17.969 0.184 22.403 1.00 97.06 85 ASP A O 1
ATOM 607 N N . ARG A 1 86 ? -15.767 -0.013 22.768 1.00 97.44 86 ARG A N 1
ATOM 608 C CA . ARG A 1 86 ? -15.543 1.426 22.929 1.00 97.44 86 ARG A CA 1
ATOM 609 C C . ARG A 1 86 ? -15.831 2.215 21.657 1.00 97.44 86 ARG A C 1
ATOM 611 O O . ARG A 1 86 ? -16.352 3.320 21.755 1.00 97.44 86 ARG A O 1
ATOM 618 N N . LEU A 1 87 ? -15.436 1.693 20.497 1.00 97.31 87 LEU A N 1
ATOM 619 C CA . LEU A 1 87 ? -15.662 2.347 19.209 1.00 97.31 87 LEU A CA 1
ATOM 620 C C . LEU A 1 87 ? -17.132 2.251 18.798 1.00 97.31 87 LEU A C 1
ATOM 622 O O . LEU A 1 87 ? -17.687 3.243 18.340 1.00 97.31 87 LEU A O 1
ATOM 626 N N . ALA A 1 88 ? -17.777 1.107 19.034 1.00 97.44 88 ALA A N 1
ATOM 627 C CA . ALA A 1 88 ? -19.204 0.916 18.780 1.00 97.44 88 ALA A CA 1
ATOM 628 C C . ALA A 1 88 ? -20.093 1.887 19.580 1.00 97.44 88 ALA A C 1
ATOM 630 O O . ALA A 1 88 ? -21.186 2.223 19.139 1.00 97.44 88 ALA A O 1
ATOM 631 N N . ALA A 1 89 ? -19.627 2.357 20.741 1.00 97.56 89 ALA A N 1
ATOM 632 C CA . ALA A 1 89 ? -20.348 3.317 21.574 1.00 97.56 89 ALA A CA 1
ATOM 633 C C . ALA A 1 89 ? -20.233 4.783 21.102 1.00 97.56 89 ALA A C 1
ATOM 635 O O . ALA A 1 89 ? -20.880 5.659 21.680 1.00 97.56 89 ALA A O 1
ATOM 636 N N . LEU A 1 90 ? -19.398 5.085 20.101 1.00 97.69 90 LEU A N 1
ATOM 637 C CA . LEU A 1 90 ? -19.215 6.455 19.620 1.00 97.69 90 LEU A CA 1
ATOM 638 C C . LEU A 1 90 ? -20.388 6.905 18.733 1.00 97.69 90 LEU A C 1
ATOM 640 O O . LEU A 1 90 ? -20.878 6.132 17.908 1.00 97.69 90 LEU A O 1
ATOM 644 N N . PRO A 1 91 ? -20.814 8.178 18.831 1.00 96.81 91 PRO A N 1
ATOM 645 C CA . PRO A 1 91 ? -21.836 8.710 17.939 1.00 96.81 91 PRO A CA 1
ATOM 646 C C . PRO A 1 91 ? -21.336 8.699 16.487 1.00 96.81 91 PRO A C 1
ATOM 648 O O . PRO A 1 91 ? -20.236 9.166 16.199 1.00 96.81 91 PRO A O 1
ATOM 651 N N . GLY A 1 92 ? -22.159 8.183 15.572 1.00 95.19 92 GLY A N 1
ATOM 652 C CA . GLY A 1 92 ? -21.845 8.104 14.140 1.00 95.19 92 GLY A CA 1
ATOM 653 C C . GLY A 1 92 ? -21.148 6.815 13.691 1.00 95.19 92 GLY A C 1
ATOM 654 O O . GLY A 1 92 ? -20.949 6.638 12.493 1.00 95.19 92 GLY A O 1
ATOM 655 N N . VAL A 1 93 ? -20.816 5.897 14.606 1.00 97.12 93 VAL A N 1
ATOM 656 C CA . VAL A 1 93 ? -20.311 4.564 14.244 1.00 97.12 93 VAL A CA 1
ATOM 657 C C . VAL A 1 93 ? -21.488 3.621 13.999 1.00 97.12 93 VAL A C 1
ATOM 659 O O . VAL A 1 93 ? -22.236 3.301 14.917 1.00 97.12 93 VAL A O 1
ATOM 662 N N . THR A 1 94 ? -21.644 3.157 12.757 1.00 96.62 94 THR A N 1
ATOM 663 C CA . THR A 1 94 ? -22.694 2.187 12.394 1.00 96.62 94 THR A CA 1
ATOM 664 C C . THR A 1 94 ? -22.381 0.785 12.919 1.00 96.62 94 THR A C 1
ATOM 666 O O . THR A 1 94 ? -23.267 0.099 13.423 1.00 96.62 94 THR A O 1
ATOM 669 N N . ALA A 1 95 ? -21.126 0.345 12.794 1.00 95.75 95 ALA A N 1
ATOM 670 C CA . ALA A 1 95 ? -20.657 -0.953 13.267 1.00 95.75 95 ALA A CA 1
ATOM 671 C C . ALA A 1 95 ? -19.149 -0.911 13.554 1.00 95.75 95 ALA A C 1
ATOM 673 O O . ALA A 1 95 ? -18.393 -0.254 12.841 1.00 95.75 95 ALA A O 1
ATOM 674 N N . ALA A 1 96 ? -18.712 -1.654 14.571 1.00 96.81 96 ALA A N 1
ATOM 675 C CA . ALA A 1 96 ? -17.305 -1.936 14.835 1.00 96.81 96 ALA A CA 1
ATOM 676 C C . ALA A 1 96 ? -17.133 -3.449 15.003 1.00 96.81 96 ALA A C 1
ATOM 678 O O . ALA A 1 96 ? -17.912 -4.089 15.707 1.00 96.81 96 ALA A O 1
ATOM 679 N N . VAL A 1 97 ? -16.124 -4.026 14.347 1.00 94.88 97 VAL A N 1
ATOM 680 C CA . VAL A 1 97 ? -15.871 -5.475 14.339 1.00 94.88 97 VAL A CA 1
ATOM 681 C C . VAL A 1 97 ? -14.377 -5.720 14.540 1.00 94.88 97 VAL A C 1
ATOM 683 O O . VAL A 1 97 ? -13.549 -5.000 13.985 1.00 94.88 97 VAL A O 1
ATOM 686 N N . GLY A 1 98 ? -14.023 -6.729 15.338 1.00 94.38 98 GLY A N 1
ATOM 687 C CA . GLY A 1 98 ? -12.641 -7.197 15.446 1.00 94.38 98 GLY A CA 1
ATOM 688 C C . GLY A 1 98 ? -12.279 -8.114 14.275 1.00 94.38 98 GLY A C 1
ATOM 689 O O . GLY A 1 98 ? -12.935 -9.135 14.084 1.00 94.38 98 GLY A O 1
ATOM 690 N N . ASP A 1 99 ? -11.238 -7.772 13.510 1.00 92.19 99 ASP A N 1
ATOM 691 C CA . ASP A 1 99 ? -10.687 -8.639 12.456 1.00 92.19 99 ASP A CA 1
ATOM 692 C C . ASP A 1 99 ? -9.641 -9.595 13.046 1.00 92.19 99 ASP A C 1
ATOM 694 O O . ASP A 1 99 ? -8.745 -9.183 13.785 1.00 92.19 99 ASP A O 1
ATOM 698 N N . ILE A 1 100 ? -9.757 -10.883 12.717 1.00 89.88 100 ILE A N 1
ATOM 699 C CA . ILE A 1 100 ? -8.817 -11.925 13.137 1.00 89.88 100 ILE A CA 1
ATOM 700 C C . ILE A 1 100 ? -8.501 -12.784 11.915 1.00 89.88 100 ILE A C 1
ATOM 702 O O . ILE A 1 100 ? -9.403 -13.271 11.236 1.00 89.88 100 ILE A O 1
ATOM 706 N N . GLY A 1 101 ? -7.213 -12.978 11.633 1.00 87.62 101 GLY A N 1
ATOM 707 C CA . GLY A 1 101 ? -6.742 -13.824 10.541 1.00 87.62 101 GLY A CA 1
ATOM 708 C C . GLY A 1 101 ? -5.930 -14.998 11.067 1.00 87.62 101 GLY A C 1
ATOM 709 O O . GLY A 1 101 ? -5.002 -14.807 11.849 1.00 87.62 101 GLY A O 1
ATOM 710 N N . PHE A 1 102 ? -6.249 -16.202 10.605 1.00 88.62 102 PHE A N 1
ATOM 711 C CA . PHE A 1 102 ? -5.465 -17.409 10.853 1.00 88.62 102 PHE A CA 1
ATOM 712 C C . PHE A 1 102 ? -5.410 -18.258 9.574 1.00 88.62 102 PHE A C 1
ATOM 714 O O . PHE A 1 102 ? -6.337 -18.188 8.762 1.00 88.62 102 PHE A O 1
ATOM 721 N N . PRO A 1 103 ? -4.334 -19.035 9.354 1.00 88.00 103 PRO A N 1
ATOM 722 C CA . PRO A 1 103 ? -4.283 -19.985 8.251 1.00 88.00 103 PRO A CA 1
ATOM 723 C C . PRO A 1 103 ? -5.414 -21.000 8.394 1.00 88.00 103 PRO A C 1
ATOM 725 O O . PRO A 1 103 ? -5.577 -21.607 9.451 1.00 88.00 103 PRO A O 1
ATOM 728 N N . ALA A 1 104 ? -6.177 -21.193 7.327 1.00 87.81 104 ALA A N 1
ATOM 729 C CA . ALA A 1 104 ? -7.227 -22.194 7.269 1.00 87.81 104 ALA A CA 1
ATOM 730 C C . ALA A 1 104 ? -7.077 -22.992 5.973 1.00 87.81 104 ALA A C 1
ATOM 732 O O . ALA A 1 104 ? -6.767 -22.422 4.926 1.00 87.81 104 ALA A O 1
ATOM 733 N N . ALA A 1 105 ? -7.298 -24.301 6.054 1.00 89.56 105 ALA A N 1
ATOM 734 C CA . ALA A 1 105 ? -7.403 -25.186 4.901 1.00 89.56 105 ALA A CA 1
ATOM 735 C C . ALA A 1 105 ? -8.834 -25.724 4.827 1.00 89.56 105 ALA A C 1
ATOM 737 O O . ALA A 1 105 ? -9.465 -25.968 5.859 1.00 89.56 105 ALA A O 1
ATOM 738 N N . LEU A 1 106 ? -9.353 -25.883 3.611 1.00 89.62 106 LEU A N 1
ATOM 739 C CA . LEU A 1 106 ? -10.643 -26.526 3.399 1.00 89.62 106 LEU A CA 1
ATOM 740 C C . LEU A 1 106 ? -10.425 -28.033 3.446 1.00 89.62 106 LEU A C 1
ATOM 742 O O . LEU A 1 106 ? -9.725 -28.571 2.600 1.00 89.62 106 LEU A O 1
ATOM 746 N N . ALA A 1 107 ? -11.027 -28.698 4.427 1.00 91.62 107 ALA A N 1
ATOM 747 C CA . ALA A 1 107 ? -11.067 -30.150 4.444 1.00 91.62 107 ALA A CA 1
ATOM 748 C C . ALA A 1 107 ? -12.245 -30.643 3.593 1.00 91.62 107 ALA A C 1
ATOM 750 O O . ALA A 1 107 ? -13.367 -30.138 3.722 1.00 91.62 107 ALA A O 1
ATOM 751 N N . ASP A 1 108 ? -12.007 -31.632 2.736 1.00 91.94 108 ASP A N 1
ATOM 752 C CA . ASP A 1 108 ? -13.075 -32.353 2.053 1.00 91.94 108 ASP A CA 1
ATOM 753 C C . ASP A 1 108 ? -13.855 -33.259 3.031 1.00 91.94 108 ASP A C 1
ATOM 755 O O . ASP A 1 108 ? -13.490 -33.447 4.194 1.00 91.94 108 ASP A O 1
ATOM 759 N N . ALA A 1 109 ? -14.948 -33.865 2.557 1.00 89.19 109 ALA A N 1
ATOM 760 C CA . ALA A 1 109 ? -15.779 -34.758 3.375 1.00 89.19 109 ALA A CA 1
ATOM 761 C C . ALA A 1 109 ? -15.045 -36.025 3.869 1.00 89.19 109 ALA A C 1
ATOM 763 O O . ALA A 1 109 ? -15.585 -36.768 4.688 1.00 89.19 109 ALA A O 1
ATOM 764 N N . ARG A 1 110 ? -13.842 -36.299 3.355 1.00 89.25 110 ARG A N 1
ATOM 765 C CA . ARG A 1 110 ? -12.987 -37.436 3.715 1.00 89.25 110 ARG A CA 1
ATOM 766 C C . ARG A 1 110 ? -11.805 -37.003 4.591 1.00 89.25 110 ARG A C 1
ATOM 768 O O . ARG A 1 110 ? -10.986 -37.850 4.938 1.00 89.25 110 ARG A O 1
ATOM 775 N N . GLY A 1 111 ? -11.729 -35.724 4.968 1.00 82.56 111 GLY A N 1
ATOM 776 C CA . GLY A 1 111 ? -10.656 -35.167 5.789 1.00 82.56 111 GLY A CA 1
ATOM 777 C C . GLY A 1 111 ? -9.357 -34.887 5.028 1.00 82.56 111 GLY A C 1
ATOM 778 O O . GLY A 1 111 ? -8.324 -34.697 5.669 1.00 82.56 111 GLY A O 1
ATOM 779 N N . GLY A 1 112 ? -9.381 -34.873 3.693 1.00 84.56 112 GLY A N 1
ATOM 780 C CA . GLY A 1 112 ? -8.265 -34.401 2.874 1.00 84.56 112 GLY A CA 1
ATOM 781 C C . GLY A 1 112 ? -8.222 -32.873 2.841 1.00 84.56 112 GLY A C 1
ATOM 782 O O . GLY A 1 112 ? -9.266 -32.249 2.674 1.00 84.56 112 GLY A O 1
ATOM 783 N N . ILE A 1 113 ? -7.032 -32.290 3.017 1.00 74.19 113 ILE A N 1
ATOM 784 C CA . ILE A 1 113 ? -6.760 -30.846 2.873 1.00 74.19 113 ILE A CA 1
ATOM 785 C C . ILE A 1 113 ? -6.265 -30.492 1.472 1.00 74.19 113 ILE A C 1
ATOM 787 O O . ILE A 1 113 ? -5.620 -31.363 0.842 1.00 74.19 113 ILE A O 1
#

Radius of gyration: 29.66 Å; Cα contacts (8 Å, |Δi|>4): 42; chains: 1; bounding box: 51×47×78 Å

Foldseek 3Di:
DVVVVVVVCVVPVVVVVVVVCVVVVVVVVVVVVVVVVVCVVPPDDQPPPCNPPPDDDADDQWDDDPPDDTDRDPDGDDDDPVVQVVQCPDPPDPHGDDDDDDDDDDADPVRHD

Organism: NCBI:txid285562

Solvent-accessible surface area (backbone atoms only — not comparable to full-atom values): 7347 Å² total; per-residue (Å²): 109,70,68,58,53,52,54,55,45,68,75,38,48,70,61,51,50,53,51,49,50,51,52,50,50,54,50,50,53,52,50,52,51,48,53,53,52,51,47,59,76,65,62,71,74,75,61,62,95,54,58,86,54,95,73,87,90,79,50,71,60,57,48,68,55,90,95,55,74,73,41,78,55,94,68,80,56,73,70,65,74,73,51,32,64,58,50,43,70,40,91,91,46,90,76,57,78,87,88,81,86,76,96,80,76,71,61,48,102,83,69,50,110

Sequence (113 aa):
MLHLALRMAAHRITALIAVACAVLGGAALITTTGVLAESGLRSQLPPGRLGGADVVVAADQEFRPSGDLPLALPERATVPARLVDRLAALPGVTAAVGDIGFPAALADARGGI

pLDDT: mean 90.96, std 6.27, range [69.88, 98.56]

Mean predicted aligned error: 8.7 Å

Secondary structure (DSSP, 8-state):
-HHHHHHHHHHTHHHHHHHHHHHHHHHHHHHHHHHHHHHHHH-----GGGTT-S-------EE--TTS--EE-SSPP---THHHHHHHTSTT-------------PPPTTS--